Protein AF-A0A4Q1CM26-F1 (afdb_monomer_lite)

pLDDT: mean 75.21, std 18.18, range [41.06, 96.38]

Secondary structure (DSSP, 8-state):
-HHHHHHHHHHHHHHTHHHHTT----------------------THHHHHHHHHHH-S---HHHHHHHHHHHHHSPPP---HHHHHHHHHHHHHHHHHHHHT-GGGHHHHHHHHHHHHHHHHHSTTSS-HHHHHHHHHHHHHHHHHHHHHHHHHHHHHHHHHHHHTT-

Organism: NCBI:txid2508719

Foldseek 3Di:
DVVVVVVVVVVVVVVVVVVPVVPDPPDPDPPPPDDPPVPPPPPDPVVVVVVVCVVVVDDDDPVVVVVVVVVCVPDPDPPLQLVQLLVLLVQLLVLLVCCVPPNLVSLVSSQVSLVVSQVSCVVPPPSYDPVSNVSSVNSNVSSVVSVVVVVVVVVVVVVVCVVVVVPD

Structure (mmCIF, N/CA/C/O backbone):
data_AF-A0A4Q1CM26-F1
#
_entry.id   AF-A0A4Q1CM26-F1
#
loop_
_atom_site.group_PDB
_atom_site.id
_atom_site.type_symbol
_atom_site.label_atom_id
_atom_site.label_alt_id
_atom_site.label_comp_id
_atom_site.label_asym_id
_atom_site.label_entity_id
_atom_site.label_seq_id
_atom_site.pdbx_PDB_ins_code
_atom_site.Cartn_x
_atom_site.Cartn_y
_atom_site.Cartn_z
_atom_site.occupancy
_atom_site.B_iso_or_equiv
_atom_site.auth_seq_id
_atom_site.auth_comp_id
_atom_site.auth_asym_id
_atom_site.auth_atom_id
_atom_site.pdbx_PDB_model_num
ATOM 1 N N . MET A 1 1 ? 15.906 -11.664 -24.243 1.00 52.72 1 MET A N 1
ATOM 2 C CA . MET A 1 1 ? 14.531 -11.188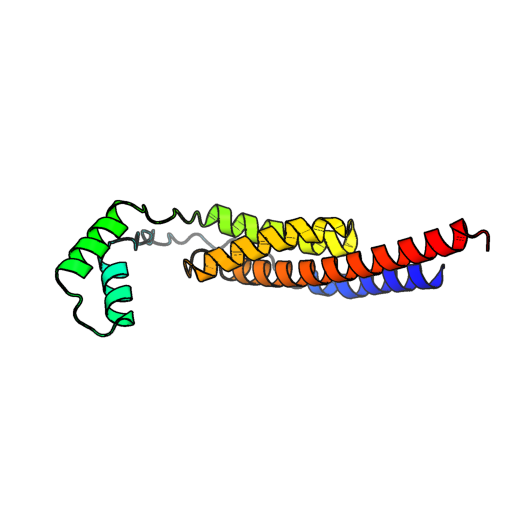 -23.943 1.00 52.72 1 MET A CA 1
ATOM 3 C C . MET A 1 1 ? 13.527 -12.314 -23.666 1.00 52.72 1 MET A C 1
ATOM 5 O O . MET A 1 1 ? 12.844 -12.221 -22.657 1.00 52.72 1 MET A O 1
ATOM 9 N N . LYS A 1 2 ? 13.457 -13.400 -24.460 1.00 57.78 2 LYS A N 1
ATOM 10 C CA . LYS A 1 2 ? 12.506 -14.518 -24.228 1.00 57.78 2 LYS A CA 1
ATOM 11 C C . LYS A 1 2 ? 12.586 -15.162 -22.827 1.00 57.78 2 LYS A C 1
ATOM 13 O O . LYS A 1 2 ? 11.553 -15.442 -22.233 1.00 57.78 2 LYS A O 1
ATOM 18 N N . ASN A 1 3 ? 13.787 -15.309 -22.264 1.00 62.16 3 ASN A N 1
ATOM 19 C CA . ASN A 1 3 ? 13.969 -15.980 -20.967 1.00 62.16 3 ASN A CA 1
ATOM 20 C C . ASN A 1 3 ? 13.485 -15.143 -19.769 1.00 62.16 3 ASN A C 1
ATOM 22 O O . ASN A 1 3 ? 13.090 -15.705 -18.754 1.00 62.16 3 ASN A O 1
ATOM 26 N N . VAL A 1 4 ? 13.467 -13.810 -19.894 1.00 68.31 4 VAL A N 1
ATOM 27 C CA . VAL A 1 4 ? 13.010 -12.911 -18.819 1.00 68.31 4 VAL A CA 1
ATOM 28 C C . VAL A 1 4 ? 11.488 -12.948 -18.707 1.00 68.31 4 VAL A C 1
ATOM 30 O O . VAL A 1 4 ? 10.970 -13.044 -17.600 1.00 68.31 4 VAL A O 1
ATOM 33 N N . ILE A 1 5 ? 10.789 -12.962 -19.849 1.00 72.19 5 ILE A N 1
ATOM 34 C CA . ILE A 1 5 ? 9.323 -13.073 -19.928 1.00 72.19 5 ILE A CA 1
ATOM 35 C C . ILE A 1 5 ? 8.859 -14.439 -19.406 1.00 72.19 5 ILE A C 1
ATOM 37 O O . ILE A 1 5 ? 7.890 -14.524 -18.656 1.00 72.19 5 ILE A O 1
ATOM 41 N N . LEU A 1 6 ? 9.588 -15.509 -19.743 1.00 69.44 6 LEU A N 1
ATOM 42 C CA . LEU A 1 6 ? 9.283 -16.850 -19.250 1.00 69.44 6 LEU A CA 1
ATOM 43 C C . LEU A 1 6 ? 9.469 -16.950 -17.729 1.00 69.44 6 LEU A C 1
ATOM 45 O O . LEU A 1 6 ? 8.612 -17.509 -17.056 1.00 69.44 6 LEU A O 1
ATOM 49 N N . ALA A 1 7 ? 10.532 -16.355 -17.176 1.00 72.50 7 ALA A N 1
ATOM 50 C CA . ALA A 1 7 ? 10.767 -16.323 -15.732 1.00 72.50 7 ALA A CA 1
ATOM 51 C C . ALA A 1 7 ? 9.711 -15.497 -14.974 1.00 72.50 7 ALA A C 1
ATOM 53 O O . ALA A 1 7 ? 9.299 -15.887 -13.883 1.00 72.50 7 ALA A O 1
ATOM 54 N N . THR A 1 8 ? 9.226 -14.393 -15.556 1.00 70.00 8 THR A N 1
ATOM 55 C CA . THR A 1 8 ? 8.145 -13.592 -14.951 1.00 70.00 8 THR A CA 1
ATOM 56 C C . THR A 1 8 ? 6.802 -14.317 -14.998 1.00 70.00 8 THR A C 1
ATOM 58 O O . THR A 1 8 ? 6.082 -14.315 -14.002 1.00 70.00 8 THR A O 1
ATOM 61 N N . LEU A 1 9 ? 6.487 -15.004 -16.100 1.00 69.38 9 LEU A N 1
ATOM 62 C CA . LEU A 1 9 ? 5.288 -15.844 -16.200 1.00 69.38 9 LEU A CA 1
ATOM 63 C C . LEU A 1 9 ? 5.328 -17.028 -15.226 1.00 69.38 9 LEU A C 1
ATOM 65 O O . LEU A 1 9 ? 4.319 -17.325 -14.587 1.00 69.38 9 LEU A O 1
ATOM 69 N N . LEU A 1 10 ? 6.492 -17.664 -15.057 1.00 73.56 10 LEU A N 1
ATOM 70 C CA . LEU A 1 10 ? 6.667 -18.752 -14.091 1.00 73.56 10 LEU A CA 1
ATOM 71 C C . LEU A 1 10 ? 6.485 -18.248 -12.653 1.00 73.56 10 LEU A C 1
ATOM 73 O O . LEU A 1 10 ? 5.779 -18.876 -11.868 1.00 73.56 10 LEU A O 1
ATOM 77 N N . ALA A 1 11 ? 7.047 -17.081 -12.322 1.00 70.56 11 ALA A N 1
ATOM 78 C CA . ALA A 1 11 ? 6.878 -16.465 -11.008 1.00 70.56 11 ALA A CA 1
ATOM 79 C C . ALA A 1 11 ? 5.407 -16.120 -10.707 1.00 70.56 11 ALA A C 1
ATOM 81 O O . ALA A 1 11 ? 4.952 -16.335 -9.586 1.00 70.56 11 ALA A O 1
ATOM 82 N N . MET A 1 12 ? 4.634 -15.659 -11.698 1.00 65.06 12 MET A N 1
ATOM 83 C CA . MET A 1 12 ? 3.192 -15.422 -11.528 1.00 65.06 12 MET A CA 1
ATOM 84 C C . MET A 1 12 ? 2.405 -16.720 -11.290 1.00 65.06 12 MET A C 1
ATOM 86 O O . MET A 1 12 ? 1.480 -16.733 -10.477 1.00 65.06 12 MET A O 1
ATOM 90 N N . PHE A 1 13 ? 2.797 -17.824 -11.933 1.00 68.88 13 PHE A N 1
ATOM 91 C CA . PHE A 1 13 ? 2.141 -19.125 -11.763 1.00 68.88 13 PHE A CA 1
ATOM 92 C C . PHE A 1 13 ? 2.355 -19.730 -10.367 1.00 68.88 13 PHE A C 1
ATOM 94 O O . PHE A 1 13 ? 1.436 -20.328 -9.812 1.00 68.88 13 PHE A O 1
ATOM 101 N N . PHE A 1 14 ? 3.533 -19.534 -9.762 1.00 61.62 14 PHE A N 1
ATOM 102 C CA . PHE A 1 14 ? 3.826 -20.030 -8.410 1.00 61.62 14 PHE A CA 1
ATOM 103 C C . PHE A 1 14 ? 3.207 -19.184 -7.283 1.00 61.62 14 PHE A C 1
ATOM 105 O O . PHE A 1 14 ? 3.056 -19.680 -6.168 1.00 61.62 14 PHE A O 1
ATOM 112 N N . VAL A 1 15 ? 2.802 -17.938 -7.555 1.00 55.72 15 VAL A N 1
ATOM 113 C CA . VAL A 1 15 ? 2.148 -17.057 -6.563 1.00 55.72 15 VAL A CA 1
ATOM 114 C C . VAL A 1 15 ? 0.619 -17.227 -6.548 1.00 55.72 15 VAL A C 1
ATOM 116 O O . VAL A 1 15 ? -0.014 -17.008 -5.516 1.00 55.72 15 VAL A O 1
ATOM 119 N N . ALA A 1 16 ? 0.017 -17.688 -7.649 1.00 49.72 16 ALA A N 1
ATOM 120 C CA . ALA A 1 16 ? -1.424 -17.922 -7.763 1.00 49.72 16 ALA A CA 1
ATOM 121 C C . ALA A 1 16 ? -2.033 -18.899 -6.719 1.00 49.72 16 ALA A C 1
ATOM 123 O O . ALA A 1 16 ? -3.090 -18.570 -6.174 1.00 49.72 16 ALA A O 1
ATOM 124 N N . PRO A 1 17 ? -1.412 -20.046 -6.359 1.00 51.66 17 PRO A N 1
ATOM 125 C CA . PRO A 1 17 ? -2.035 -21.000 -5.433 1.00 51.66 17 PRO A CA 1
ATOM 126 C C . PRO A 1 17 ? -2.032 -20.552 -3.962 1.00 51.66 17 PRO A C 1
ATOM 128 O O . PRO A 1 17 ? -2.733 -21.142 -3.141 1.00 51.66 17 PRO A O 1
ATOM 131 N N . VAL A 1 18 ? -1.294 -19.495 -3.601 1.00 52.25 18 VAL A N 1
ATOM 132 C CA . VAL A 1 18 ? -1.289 -18.966 -2.223 1.00 52.25 18 VAL A CA 1
ATOM 133 C C . VAL A 1 18 ? -2.571 -18.172 -1.922 1.00 52.25 18 VAL A C 1
ATOM 135 O O . VAL A 1 18 ? -2.974 -18.070 -0.766 1.00 52.25 18 VAL A O 1
ATOM 138 N N . PHE A 1 19 ? -3.271 -17.671 -2.948 1.00 48.41 19 PHE A N 1
ATOM 139 C CA . PHE A 1 19 ? -4.508 -16.895 -2.783 1.00 48.41 19 PHE A CA 1
ATOM 140 C C . PHE A 1 19 ? -5.794 -17.730 -2.854 1.00 48.41 19 PHE A C 1
ATOM 142 O O . PHE A 1 19 ? -6.850 -17.246 -2.454 1.00 48.41 19 PHE A O 1
ATOM 149 N N . THR A 1 20 ? -5.732 -18.982 -3.315 1.00 46.62 20 THR A N 1
ATOM 150 C CA . THR A 1 20 ? -6.920 -19.841 -3.464 1.00 46.62 20 THR A CA 1
ATOM 151 C C . THR A 1 20 ? -7.275 -20.639 -2.208 1.00 46.62 20 THR A C 1
ATOM 153 O O . THR A 1 20 ? -8.424 -21.038 -2.063 1.00 46.62 20 THR A O 1
ATOM 156 N N . ASN A 1 21 ? -6.354 -20.800 -1.251 1.00 45.66 21 ASN A N 1
ATOM 157 C CA . ASN A 1 21 ? -6.624 -21.511 0.013 1.00 45.66 21 ASN A CA 1
ATOM 158 C C . ASN A 1 21 ? -7.265 -20.639 1.114 1.00 45.66 21 ASN A C 1
ATOM 160 O O . ASN A 1 21 ? -7.391 -21.087 2.247 1.00 45.66 21 ASN A O 1
ATOM 164 N N . ALA A 1 22 ? -7.678 -19.403 0.808 1.00 45.72 22 ALA A N 1
ATOM 165 C CA . ALA A 1 22 ? -8.387 -18.524 1.750 1.00 45.72 22 ALA A CA 1
ATOM 166 C C . ALA A 1 22 ? -9.876 -18.322 1.404 1.00 45.72 22 ALA A C 1
ATOM 168 O O . ALA A 1 22 ? -10.557 -17.532 2.056 1.00 45.72 22 ALA A O 1
ATOM 169 N N . ALA A 1 23 ? -10.384 -19.020 0.385 1.00 43.53 23 ALA A N 1
ATOM 170 C CA . ALA A 1 23 ? -11.782 -18.976 -0.028 1.00 43.53 23 ALA A CA 1
ATOM 171 C C . ALA A 1 23 ? -1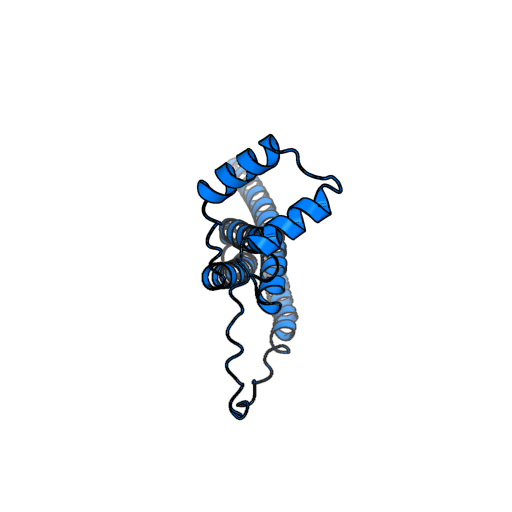2.511 -20.259 0.401 1.00 43.53 23 ALA A C 1
ATOM 173 O O . ALA A 1 23 ? -13.044 -20.990 -0.431 1.00 43.53 23 ALA A O 1
ATOM 174 N N . GLU A 1 24 ? -12.530 -20.556 1.702 1.00 45.88 24 GLU A N 1
ATOM 175 C CA . GLU A 1 24 ? -13.537 -21.488 2.206 1.00 45.88 24 GLU A CA 1
ATOM 176 C C . GLU A 1 24 ? -14.919 -20.818 2.080 1.00 45.88 24 GLU A C 1
ATOM 178 O O . GLU A 1 24 ? -15.086 -19.664 2.495 1.00 45.88 24 GLU A O 1
ATOM 183 N N . PRO A 1 25 ? -15.918 -21.490 1.480 1.00 45.03 25 PRO A N 1
ATOM 184 C CA . PRO A 1 25 ? -17.268 -20.964 1.400 1.00 45.03 25 PRO A CA 1
ATOM 185 C C . PRO A 1 25 ? -17.839 -20.866 2.814 1.00 45.03 25 PRO A C 1
ATOM 187 O O . PRO A 1 25 ? -18.036 -21.868 3.500 1.00 45.03 25 PRO A O 1
ATOM 190 N N . ILE A 1 26 ? -18.118 -19.637 3.245 1.00 51.38 26 ILE A N 1
ATOM 191 C CA . ILE A 1 26 ? -18.868 -19.359 4.467 1.00 51.38 2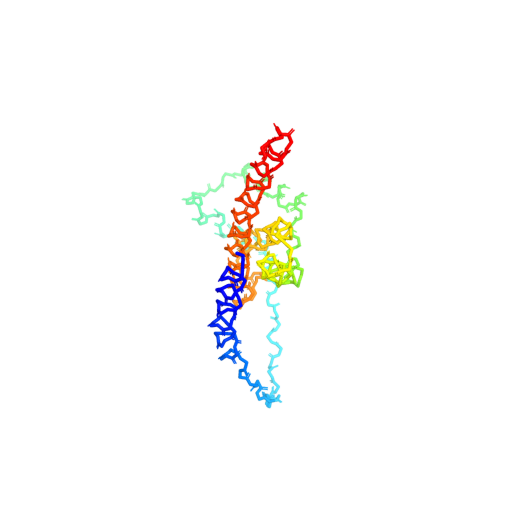6 ILE A CA 1
ATOM 192 C C . ILE A 1 26 ? -20.243 -20.008 4.282 1.00 51.38 26 ILE A C 1
ATOM 194 O O . ILE A 1 26 ? -21.078 -19.516 3.520 1.00 51.38 26 ILE A O 1
ATOM 198 N N . LEU A 1 27 ? -20.448 -21.153 4.935 1.00 46.56 27 LEU A N 1
ATOM 199 C CA . LEU A 1 27 ? -21.747 -21.808 5.043 1.00 46.56 27 LEU A CA 1
ATOM 200 C C . LEU A 1 27 ? -22.796 -20.778 5.497 1.00 46.56 27 LEU A C 1
ATOM 202 O O . LEU A 1 27 ? -22.467 -19.894 6.294 1.00 46.56 27 LEU A O 1
ATOM 206 N N . PRO A 1 28 ? -24.060 -20.882 5.048 1.00 43.78 28 PRO A N 1
ATOM 207 C CA . PRO A 1 28 ? -25.128 -20.048 5.573 1.00 43.78 28 PRO A CA 1
ATOM 208 C C . PRO A 1 28 ? -25.273 -20.332 7.071 1.00 43.78 28 PRO A C 1
ATOM 210 O O . PRO A 1 28 ? -25.817 -21.356 7.487 1.00 43.78 28 PRO A O 1
ATOM 213 N N . VAL A 1 29 ? -24.736 -19.427 7.889 1.00 45.84 29 VAL A N 1
ATOM 214 C CA . VAL A 1 29 ? -24.914 -19.430 9.337 1.00 45.84 29 VAL A CA 1
ATOM 215 C C . VAL A 1 29 ? -26.411 -19.299 9.580 1.00 45.84 29 VAL A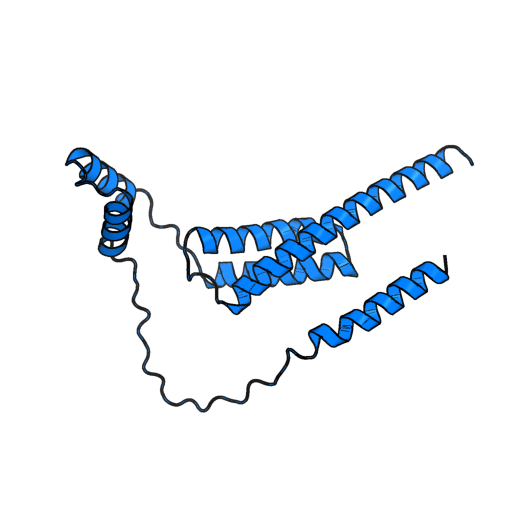 C 1
ATOM 217 O O . VAL A 1 29 ? -27.015 -18.286 9.224 1.00 45.84 29 VAL A O 1
ATOM 220 N N . LYS A 1 30 ? -27.011 -20.352 10.147 1.00 41.06 30 LYS A N 1
ATOM 221 C CA . LYS A 1 30 ? -28.365 -20.313 10.697 1.00 41.06 30 LYS A CA 1
ATOM 222 C C . LYS A 1 30 ? -28.485 -19.053 11.547 1.00 41.06 30 LYS A C 1
ATOM 224 O O . LYS A 1 30 ? -27.770 -18.892 12.533 1.00 41.06 30 LYS A O 1
ATOM 229 N N . THR A 1 31 ? -29.382 -18.170 11.139 1.00 49.44 31 THR A N 1
ATOM 230 C CA . THR A 1 31 ? -29.806 -17.001 11.895 1.00 49.44 31 THR A CA 1
ATOM 231 C C . THR A 1 31 ? -30.597 -17.465 13.111 1.00 49.44 31 THR A C 1
ATOM 233 O O . THR A 1 31 ? -31.824 -17.431 13.139 1.00 49.44 31 THR A O 1
ATOM 236 N N . GLU A 1 32 ? -29.887 -17.912 14.143 1.00 45.94 32 GLU A N 1
ATOM 237 C CA . GLU A 1 32 ? -30.390 -17.725 15.497 1.00 45.94 32 GLU A CA 1
ATOM 238 C C . GLU A 1 32 ? -30.486 -16.212 15.737 1.00 45.94 32 GLU A C 1
ATOM 240 O O . GLU A 1 32 ? -29.625 -15.467 15.255 1.00 45.94 32 GLU A O 1
ATOM 245 N N . PRO A 1 33 ? -31.547 -15.716 16.398 1.00 45.44 33 PRO A N 1
ATOM 246 C CA . PRO A 1 33 ? -31.712 -14.298 16.661 1.00 45.44 33 PRO A CA 1
ATOM 247 C C . PRO A 1 33 ? -30.621 -13.865 17.635 1.00 45.44 33 PRO A C 1
ATOM 249 O O . PRO A 1 33 ? -30.798 -13.890 18.853 1.00 45.44 33 PRO A O 1
ATOM 252 N N . THR A 1 34 ? -29.471 -13.471 17.092 1.00 47.72 34 THR A N 1
ATOM 253 C CA . THR A 1 34 ? -28.441 -12.777 17.840 1.00 47.72 34 THR A CA 1
ATOM 254 C C . THR A 1 34 ? -29.117 -11.539 18.385 1.00 47.72 34 THR A C 1
ATOM 256 O O . THR A 1 34 ? -29.525 -10.643 17.639 1.00 47.72 34 THR A O 1
ATOM 259 N N . THR A 1 35 ? -29.298 -11.540 19.700 1.00 46.38 35 THR A N 1
ATOM 260 C CA . THR A 1 35 ? -29.663 -10.368 20.471 1.00 46.38 35 THR A CA 1
ATOM 261 C C . THR A 1 35 ? -28.875 -9.204 19.902 1.00 46.38 35 THR A C 1
ATOM 263 O O . THR A 1 35 ? -27.653 -9.269 19.757 1.00 46.38 35 THR A O 1
ATOM 266 N N . VAL A 1 36 ? -29.596 -8.170 19.473 1.00 45.19 36 VAL A N 1
ATOM 267 C CA . VAL A 1 36 ? -29.001 -6.918 19.034 1.00 45.19 36 VAL A CA 1
ATOM 268 C C . VAL A 1 36 ? -28.199 -6.426 20.230 1.00 45.19 36 VAL A C 1
ATOM 270 O O . VAL A 1 36 ? -28.742 -5.791 21.134 1.00 45.19 36 VAL A O 1
ATOM 273 N N . VAL A 1 37 ? -26.909 -6.767 20.276 1.00 46.03 37 VAL A N 1
ATOM 274 C CA . VAL A 1 37 ? -25.941 -6.123 21.146 1.00 46.03 37 VAL A CA 1
ATOM 275 C C . VAL A 1 37 ? -25.887 -4.720 20.590 1.00 46.03 37 VAL A C 1
ATOM 277 O O . VAL A 1 37 ? -25.165 -4.417 19.641 1.00 46.03 37 VAL A O 1
ATOM 280 N N . LYS A 1 38 ? -26.798 -3.902 21.119 1.00 44.84 38 LYS A N 1
ATOM 281 C CA . LYS A 1 38 ? -26.835 -2.456 21.046 1.00 44.84 38 LYS A CA 1
ATOM 282 C C . LYS A 1 38 ? -25.383 -2.038 21.147 1.00 44.84 38 LYS A C 1
ATOM 284 O O . LYS A 1 38 ? -24.821 -2.139 22.232 1.00 44.84 38 LYS A O 1
ATOM 289 N N . LYS A 1 39 ? -24.766 -1.698 20.005 1.00 42.50 39 LYS A N 1
ATOM 290 C CA . LYS A 1 39 ? -23.393 -1.199 19.957 1.00 42.50 39 LYS A CA 1
ATOM 291 C C . LYS A 1 39 ? -23.353 -0.113 21.010 1.00 42.50 39 LYS A C 1
ATOM 293 O O . LYS A 1 39 ? -24.001 0.922 20.835 1.00 42.50 39 LYS A O 1
ATOM 298 N N . GLU A 1 40 ? -22.711 -0.403 22.138 1.00 42.78 40 GLU A N 1
ATOM 299 C CA . GLU A 1 40 ? -22.518 0.590 23.169 1.00 42.78 40 GLU A CA 1
ATOM 300 C C . GLU A 1 40 ? -21.769 1.702 22.468 1.00 42.78 40 GLU A C 1
ATOM 302 O O . GLU A 1 40 ? -20.636 1.545 22.009 1.00 42.78 40 GLU A O 1
ATOM 307 N N . LYS A 1 41 ? -22.491 2.805 22.286 1.00 42.06 41 LYS A N 1
ATOM 308 C CA . LYS A 1 41 ? -21.988 4.081 21.824 1.00 42.06 41 LYS A CA 1
ATOM 309 C C . LYS A 1 41 ? -21.029 4.534 22.925 1.00 42.06 41 LYS A C 1
ATOM 311 O O . LYS A 1 41 ? -21.379 5.319 23.801 1.00 42.06 41 LYS A O 1
ATOM 316 N N . HIS A 1 42 ? -19.843 3.936 22.962 1.00 42.91 42 HIS A N 1
ATOM 317 C CA . HIS A 1 42 ? -18.779 4.270 23.889 1.00 42.91 42 HIS A CA 1
ATOM 318 C C . HIS A 1 42 ? -18.121 5.564 23.419 1.00 42.91 42 HIS A C 1
ATOM 320 O O . HIS A 1 42 ? -16.954 5.601 23.068 1.00 42.91 42 HIS A O 1
ATOM 326 N N . THR A 1 43 ? -18.886 6.647 23.450 1.00 49.16 43 THR A N 1
ATOM 327 C CA . THR A 1 43 ? -18.373 8.019 23.423 1.00 49.16 43 THR A CA 1
ATOM 328 C C . THR A 1 43 ? -19.095 8.837 24.493 1.00 49.16 43 THR A C 1
ATOM 330 O O . THR A 1 43 ? -19.445 10.001 24.345 1.00 49.16 43 THR A O 1
ATOM 333 N N . SER A 1 44 ? -19.343 8.209 25.648 1.00 54.84 44 SER A N 1
ATOM 334 C CA . SER A 1 44 ? -19.591 8.959 26.874 1.00 54.84 44 SER A CA 1
ATOM 335 C C . SER A 1 44 ? -18.249 9.552 27.294 1.00 54.84 44 SER A C 1
ATOM 337 O O . SER A 1 44 ? -17.367 8.803 27.708 1.00 54.84 44 SER A O 1
ATOM 339 N N . PHE A 1 45 ? -18.136 10.880 27.264 1.00 54.81 45 PHE A N 1
ATOM 340 C CA . PHE A 1 45 ? -17.106 11.745 27.870 1.00 54.81 45 PHE A CA 1
ATOM 341 C C . PHE A 1 45 ? -16.352 11.164 29.091 1.00 54.81 45 PHE A C 1
ATOM 343 O O . PHE A 1 45 ? -15.178 11.456 29.324 1.00 54.81 45 PHE A O 1
ATOM 350 N N . LYS A 1 46 ? -17.024 10.330 29.899 1.00 56.12 46 LYS A N 1
ATOM 351 C CA . LYS A 1 46 ? -16.442 9.605 31.035 1.00 56.12 46 LYS A CA 1
ATOM 352 C C . LYS A 1 46 ? -15.303 8.641 30.652 1.00 56.12 46 LYS A C 1
ATOM 354 O O . LYS A 1 46 ? -14.392 8.488 31.462 1.00 56.12 46 LYS A O 1
ATOM 359 N N . SER A 1 47 ? -15.323 7.995 29.480 1.00 61.00 47 SER A N 1
ATOM 360 C CA . SER A 1 47 ? -14.262 7.062 29.052 1.00 61.00 47 SER A CA 1
ATOM 361 C C . SER A 1 47 ? -12.993 7.805 28.631 1.00 61.00 47 SER A C 1
ATOM 363 O O . SER A 1 47 ? -11.907 7.425 29.067 1.00 61.00 47 SER A O 1
ATOM 365 N N . PHE A 1 48 ? -13.128 8.917 27.900 1.00 58.38 48 PHE A N 1
ATOM 366 C CA . PHE A 1 48 ? -12.012 9.812 27.577 1.00 58.38 48 PHE A CA 1
ATOM 367 C C . PHE A 1 48 ? -11.403 10.444 28.831 1.00 58.38 48 PHE A C 1
ATOM 369 O O . PHE A 1 48 ? -10.189 10.384 29.000 1.00 58.38 48 PHE A O 1
ATOM 376 N N . ARG A 1 49 ? -12.219 10.948 29.775 1.00 58.28 49 ARG A N 1
ATOM 377 C CA . ARG A 1 49 ? -11.713 11.454 31.069 1.00 58.28 49 ARG A CA 1
ATOM 378 C C . ARG A 1 49 ? -10.878 10.413 31.810 1.00 58.28 49 ARG A C 1
ATOM 380 O O . ARG A 1 49 ? -9.766 10.718 32.224 1.00 58.28 49 ARG A O 1
ATOM 387 N N . LYS A 1 50 ? -11.385 9.180 31.927 1.00 60.50 50 LYS A N 1
ATOM 388 C CA . LYS A 1 50 ? -10.665 8.092 32.604 1.00 60.50 50 LYS A CA 1
ATOM 389 C C . LYS A 1 50 ? -9.372 7.705 31.881 1.00 60.50 50 LYS A C 1
ATOM 391 O O . LYS A 1 50 ? -8.387 7.407 32.548 1.00 60.50 50 LYS A O 1
ATOM 396 N N . ALA A 1 51 ? -9.347 7.717 30.547 1.00 63.59 51 ALA A N 1
ATOM 397 C CA . ALA A 1 51 ? -8.144 7.404 29.775 1.00 63.59 51 ALA A CA 1
ATOM 398 C C . ALA A 1 51 ? -7.057 8.486 29.920 1.00 63.59 51 ALA A C 1
ATOM 400 O O . ALA A 1 51 ? -5.882 8.153 30.085 1.00 63.59 51 ALA A O 1
ATOM 401 N N . THR A 1 52 ? -7.443 9.766 29.920 1.00 60.91 52 THR A N 1
ATOM 402 C CA . THR A 1 52 ? -6.517 10.898 30.087 1.00 60.91 52 THR A CA 1
ATOM 403 C C . THR A 1 52 ? -6.016 11.016 31.530 1.00 60.91 52 THR A C 1
ATOM 405 O O . THR A 1 52 ? -4.818 11.186 31.739 1.00 60.91 52 THR A O 1
ATOM 408 N N . GLU A 1 53 ? -6.884 10.822 32.532 1.00 58.66 53 GLU A N 1
ATOM 409 C CA . GLU A 1 53 ? -6.491 10.780 33.953 1.00 58.66 53 GLU A CA 1
ATOM 410 C C . GLU A 1 53 ? -5.538 9.609 34.244 1.00 58.66 53 GLU A C 1
ATOM 412 O O . GLU A 1 53 ? -4.538 9.783 34.942 1.00 58.66 53 GLU A O 1
ATOM 417 N N . LYS A 1 54 ? -5.785 8.427 33.657 1.00 63.62 54 LYS A N 1
ATOM 418 C CA . LYS A 1 54 ? -4.909 7.256 33.820 1.00 63.62 54 LYS A CA 1
ATOM 419 C C . LYS A 1 54 ? -3.548 7.437 33.136 1.00 63.62 54 LYS A C 1
ATOM 421 O O . LYS A 1 54 ? -2.561 6.908 33.634 1.00 63.62 54 LYS A O 1
ATOM 426 N N . LYS A 1 55 ? -3.480 8.186 32.026 1.00 59.44 55 LYS A N 1
ATOM 427 C CA . LYS A 1 55 ? -2.213 8.526 31.352 1.00 59.44 55 LYS A CA 1
ATOM 428 C C . LYS A 1 55 ? -1.397 9.586 32.094 1.00 59.44 55 LYS A C 1
ATOM 430 O O . LYS A 1 55 ? -0.176 9.505 32.051 1.00 59.44 55 LYS A O 1
ATOM 435 N N . LEU A 1 56 ? -2.037 10.564 32.743 1.00 59.00 56 LEU A N 1
ATOM 436 C CA . LEU A 1 56 ? -1.323 11.649 33.432 1.00 59.00 56 LEU A CA 1
ATOM 437 C C . LEU A 1 56 ? -0.941 11.332 34.885 1.00 59.00 56 LEU A C 1
ATOM 439 O O . LEU A 1 56 ? -0.091 12.025 35.436 1.00 59.00 56 LEU A O 1
ATOM 443 N N . GLY A 1 57 ? -1.546 10.325 35.525 1.00 56.03 57 GLY A N 1
ATOM 444 C CA . GLY A 1 57 ? -1.157 9.873 36.871 1.00 56.03 57 GLY A CA 1
ATOM 445 C C . GLY A 1 57 ? -1.281 10.932 37.980 1.00 56.03 57 GLY A C 1
ATOM 446 O O . GLY A 1 57 ? -0.779 10.727 39.083 1.00 56.03 57 GLY A O 1
ATOM 447 N N . ARG A 1 58 ? -1.937 12.070 37.714 1.00 63.03 58 ARG A N 1
ATOM 448 C CA . ARG A 1 58 ? -2.003 13.235 38.606 1.00 63.03 58 ARG A CA 1
ATOM 449 C C . ARG A 1 58 ? -3.405 13.850 38.567 1.00 63.03 58 ARG A C 1
ATOM 451 O O . ARG A 1 58 ? -4.055 13.843 37.524 1.00 63.03 58 ARG A O 1
ATOM 458 N N . LYS A 1 59 ? -3.887 14.376 39.701 1.00 64.69 59 LYS A N 1
ATOM 459 C CA . LYS A 1 59 ? -5.149 15.138 39.758 1.00 64.69 59 LYS A CA 1
ATOM 460 C C . LYS A 1 59 ? -4.976 16.417 38.931 1.00 64.69 59 LYS A C 1
ATOM 462 O O . LYS A 1 59 ? -4.208 17.281 39.343 1.00 64.69 59 LYS A O 1
ATOM 467 N N . LEU A 1 60 ? -5.662 16.514 37.788 1.00 67.69 60 LEU A N 1
ATOM 468 C CA . LEU A 1 60 ? -5.646 17.719 36.953 1.00 67.69 60 LEU A CA 1
ATOM 469 C C . LEU A 1 60 ? -6.143 18.929 37.760 1.00 67.69 60 LEU A C 1
ATOM 471 O O . LEU A 1 60 ? -7.154 18.838 38.465 1.00 67.69 60 LEU A O 1
ATOM 475 N N . GLY A 1 61 ? -5.445 20.058 37.641 1.00 82.50 61 GLY A N 1
ATOM 476 C CA . GLY A 1 61 ? -5.836 21.322 38.268 1.00 82.50 61 GLY A CA 1
ATOM 477 C C . GLY A 1 61 ? -7.154 21.866 37.706 1.00 82.50 61 GLY A C 1
ATOM 478 O O . GLY A 1 61 ? -7.588 21.485 36.618 1.00 82.50 61 GLY A O 1
ATOM 479 N N . LEU A 1 62 ? -7.808 22.788 38.426 1.00 80.06 62 LEU A N 1
ATOM 480 C CA . LEU A 1 62 ? -9.097 23.365 38.002 1.00 80.06 62 LEU A CA 1
ATOM 481 C C . LEU A 1 62 ? -9.018 24.010 36.604 1.00 80.06 62 LEU A C 1
ATOM 483 O O . LEU A 1 62 ? -9.914 23.804 35.787 1.00 80.06 62 LEU A O 1
ATOM 487 N N . PHE A 1 63 ? -7.916 24.705 36.302 1.00 80.25 63 PHE A N 1
ATOM 488 C CA . PHE A 1 63 ? -7.672 25.321 34.994 1.00 80.25 63 PHE A CA 1
ATOM 489 C C . PHE A 1 63 ? -7.442 24.300 33.878 1.00 80.25 63 PHE A C 1
ATOM 491 O O . PHE A 1 63 ? -7.977 24.467 32.787 1.00 80.25 63 PHE A O 1
ATOM 498 N N . GLU A 1 64 ? -6.732 23.204 34.146 1.00 77.00 64 GLU A N 1
ATOM 499 C CA . GLU A 1 64 ? -6.574 22.116 33.173 1.00 77.00 64 GLU A CA 1
ATOM 500 C C . GLU A 1 64 ? -7.912 21.416 32.919 1.00 77.00 64 GLU A C 1
ATOM 502 O O . GLU A 1 64 ? -8.199 21.008 31.801 1.00 77.00 64 GLU A O 1
ATOM 507 N N . ARG A 1 65 ? -8.775 21.326 33.938 1.00 77.69 65 ARG A N 1
ATOM 508 C CA . ARG A 1 65 ? -10.119 20.750 33.821 1.00 77.69 65 ARG A CA 1
ATOM 509 C C . ARG A 1 65 ? -11.043 21.611 32.959 1.00 77.69 65 ARG A C 1
ATOM 511 O O . ARG A 1 65 ? -11.808 21.055 32.172 1.00 77.69 65 ARG A O 1
ATOM 518 N N . ILE A 1 66 ? -10.960 22.936 33.100 1.00 81.50 66 ILE A N 1
ATOM 519 C CA . ILE A 1 66 ? -11.687 23.909 32.270 1.00 81.50 66 ILE A CA 1
ATOM 520 C C . ILE A 1 66 ? -11.117 23.918 30.849 1.00 81.50 66 ILE A C 1
ATOM 522 O O . ILE A 1 66 ? -11.886 23.856 29.898 1.00 81.50 66 ILE A O 1
ATOM 526 N N . GLY A 1 67 ? -9.791 23.901 30.694 1.00 79.50 67 GLY A N 1
ATOM 527 C CA . GLY A 1 67 ? -9.127 23.816 29.392 1.00 79.50 67 GLY A CA 1
ATOM 528 C C . GLY A 1 67 ? -9.481 22.532 28.644 1.00 79.50 67 GLY A C 1
ATOM 529 O O . GLY A 1 67 ? -9.834 22.589 27.472 1.00 79.50 67 GLY A O 1
ATOM 530 N N . LEU A 1 68 ? -9.489 21.384 29.332 1.00 77.25 68 LEU A N 1
ATOM 531 C CA . LEU A 1 68 ? -9.914 20.103 28.767 1.00 77.25 68 LEU A CA 1
ATOM 532 C C . LEU A 1 68 ? -11.399 20.129 28.382 1.00 77.25 68 LEU A C 1
ATOM 534 O O . LEU A 1 68 ? -11.762 19.616 27.328 1.00 77.25 68 LEU A O 1
ATOM 538 N N . TRP A 1 69 ? -12.262 20.728 29.210 1.00 74.38 69 TRP A N 1
ATOM 539 C CA . TRP A 1 69 ? -13.682 20.900 28.890 1.00 74.38 69 TRP A CA 1
ATOM 540 C C . TRP A 1 69 ? -13.878 21.791 27.657 1.00 74.38 69 TRP A C 1
ATOM 542 O O . TRP A 1 69 ? -14.616 21.423 26.750 1.00 74.38 69 TRP A O 1
ATOM 552 N N . TYR A 1 70 ? -13.150 22.904 27.565 1.00 76.81 70 TYR A N 1
ATOM 553 C CA . TYR A 1 70 ? -13.190 23.809 26.417 1.00 76.81 70 TYR A CA 1
ATOM 554 C C . TYR A 1 70 ? -12.702 23.118 25.135 1.00 76.81 70 TYR A C 1
ATOM 556 O O . TYR A 1 70 ? -13.390 23.150 24.118 1.00 76.81 70 TYR A O 1
ATOM 564 N N . TYR A 1 71 ? -11.580 22.393 25.207 1.00 65.94 71 TYR A N 1
ATOM 565 C CA . TYR A 1 71 ? -11.048 21.613 24.085 1.00 65.94 71 TYR A CA 1
ATOM 566 C C . TYR A 1 71 ? -12.033 20.537 23.622 1.00 65.94 71 TYR A C 1
ATOM 568 O O . TYR A 1 71 ? -12.370 20.465 22.448 1.00 65.94 71 TYR A O 1
ATOM 576 N N . THR A 1 72 ? -12.554 19.732 24.549 1.00 66.56 72 THR A N 1
ATOM 577 C CA . THR A 1 72 ? -13.507 18.655 24.223 1.00 66.56 72 THR A CA 1
ATOM 578 C C . THR A 1 72 ? -14.855 19.166 23.710 1.00 66.56 72 THR A C 1
ATOM 580 O O . THR A 1 72 ? -15.546 18.429 23.016 1.00 66.56 72 THR A O 1
ATOM 583 N N . THR A 1 73 ? -15.227 20.414 24.010 1.00 66.44 73 THR A N 1
ATOM 584 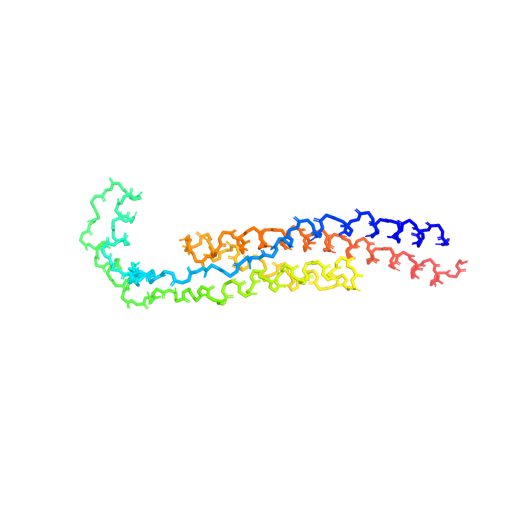C CA . THR A 1 73 ? -16.460 21.035 23.499 1.00 66.44 73 THR A CA 1
ATOM 585 C C . THR A 1 73 ? -16.269 21.647 22.105 1.00 66.44 73 THR A C 1
ATOM 587 O O . THR A 1 73 ? -17.207 21.654 21.313 1.00 66.44 73 THR A O 1
ATOM 590 N N . LEU A 1 74 ? -15.066 22.142 21.781 1.00 58.47 74 LEU A N 1
ATOM 591 C CA . LEU A 1 74 ? -14.777 22.830 20.513 1.00 58.47 74 LEU A CA 1
ATOM 592 C C . LEU A 1 74 ? -14.251 21.925 19.402 1.00 58.47 74 LEU A C 1
ATOM 594 O O . LEU A 1 74 ? -14.523 22.191 18.234 1.00 58.47 74 LEU A O 1
ATOM 598 N N . THR A 1 75 ? -13.504 20.871 19.730 1.00 53.12 75 THR A N 1
ATOM 599 C CA . THR A 1 75 ? -13.146 19.840 18.752 1.00 53.12 75 THR A CA 1
ATOM 600 C C . THR A 1 75 ? -14.140 18.692 18.881 1.00 53.12 75 THR A C 1
ATOM 602 O O . THR A 1 75 ? -13.944 17.857 19.770 1.00 53.12 75 THR A O 1
ATOM 605 N N . PRO A 1 76 ? -15.203 18.626 18.050 1.00 57.03 76 PRO A N 1
ATOM 606 C CA . PRO A 1 76 ? -16.011 17.417 17.971 1.00 57.03 76 PRO A CA 1
ATOM 607 C C . PRO A 1 76 ? -15.076 16.237 17.710 1.00 57.03 76 PRO A C 1
ATOM 609 O O . PRO A 1 76 ? -14.131 16.354 16.920 1.00 57.03 76 PRO A O 1
ATOM 612 N N . GLU A 1 77 ? -15.297 15.125 18.419 1.00 58.66 77 GLU A N 1
ATOM 613 C CA . GLU A 1 77 ? -14.550 13.894 18.170 1.00 58.66 77 GLU A CA 1
ATOM 614 C C . GLU A 1 77 ? -14.571 13.629 16.661 1.00 58.66 77 GLU A C 1
ATOM 616 O O . GLU A 1 77 ? -15.650 13.670 16.063 1.00 58.66 77 GLU A O 1
ATOM 621 N N . PRO A 1 78 ? -13.410 13.416 16.019 1.00 59.97 78 PRO A N 1
ATOM 622 C CA . PRO A 1 78 ? -13.394 13.093 14.605 1.00 59.97 78 PRO A CA 1
ATOM 623 C C . PRO A 1 78 ? -14.290 11.873 14.401 1.00 59.97 78 PRO A C 1
ATOM 625 O O . PRO A 1 78 ? -14.019 10.806 14.955 1.00 59.97 78 PRO A O 1
ATOM 628 N N . GLU A 1 79 ? -15.375 12.040 13.642 1.00 63.53 79 GLU A N 1
ATOM 629 C CA . GLU A 1 79 ? -16.265 10.941 13.291 1.00 63.53 79 GLU A CA 1
ATOM 630 C C . GLU A 1 79 ? -15.465 9.941 12.450 1.00 63.53 79 GLU A C 1
ATOM 632 O O . GLU A 1 79 ? -15.287 10.077 11.235 1.00 63.53 79 GLU A O 1
ATOM 637 N N . PHE A 1 80 ? -14.904 8.938 13.121 1.00 70.44 80 PHE A N 1
ATOM 638 C CA . PHE A 1 80 ? -14.228 7.835 12.469 1.00 70.44 80 PHE A CA 1
ATOM 639 C C . PHE A 1 80 ? -15.291 6.912 11.885 1.00 70.44 80 PHE A C 1
ATOM 641 O O . PHE A 1 80 ? -15.765 5.976 12.526 1.00 70.44 80 PHE A O 1
ATOM 648 N N . ASP A 1 81 ? -15.669 7.186 10.639 1.00 81.56 81 ASP A N 1
ATOM 649 C CA . ASP A 1 81 ? -16.512 6.279 9.873 1.00 81.56 81 ASP A CA 1
ATOM 650 C C . ASP A 1 81 ? -15.747 4.968 9.607 1.00 81.56 81 ASP A C 1
ATOM 652 O O . ASP A 1 81 ? -14.874 4.880 8.730 1.00 81.56 81 ASP A O 1
ATOM 656 N N . ALA A 1 82 ? -16.082 3.944 10.396 1.00 82.69 82 ALA A N 1
ATOM 657 C CA . ALA A 1 82 ? -15.525 2.600 10.302 1.00 82.69 82 ALA A CA 1
ATOM 658 C C . ALA A 1 82 ? -15.714 1.991 8.905 1.00 82.69 82 ALA A C 1
ATOM 660 O O . ALA A 1 82 ? -14.811 1.329 8.390 1.00 82.69 82 ALA A O 1
ATOM 661 N N . LYS A 1 83 ? -16.840 2.275 8.233 1.00 87.44 83 LYS A N 1
ATOM 662 C CA . LYS A 1 83 ? -17.108 1.777 6.878 1.00 87.44 83 LYS A CA 1
ATOM 663 C C . LYS A 1 83 ? -16.138 2.397 5.880 1.00 87.44 83 LYS A C 1
ATOM 665 O O . LYS A 1 83 ? -15.553 1.694 5.058 1.00 87.44 83 LYS A O 1
ATOM 670 N N . LYS A 1 84 ? -15.897 3.706 5.990 1.00 86.25 84 LYS A N 1
ATOM 671 C CA . LYS A 1 84 ? -14.912 4.406 5.156 1.00 86.25 84 LYS A CA 1
ATOM 672 C C . LYS A 1 84 ? -13.493 3.895 5.409 1.00 86.25 84 LYS A C 1
ATOM 674 O O . LYS A 1 84 ? -12.745 3.715 4.453 1.00 86.25 84 LYS A O 1
ATOM 679 N N . ALA A 1 85 ? -13.118 3.645 6.664 1.00 87.06 85 ALA A N 1
ATOM 680 C CA . ALA A 1 85 ? -11.804 3.095 7.005 1.00 87.06 85 ALA A CA 1
ATOM 681 C C . ALA A 1 85 ? -11.601 1.674 6.443 1.00 87.06 85 ALA A C 1
ATOM 683 O O . ALA A 1 85 ? -10.562 1.403 5.841 1.00 87.06 85 ALA A O 1
ATOM 684 N N . ASN A 1 86 ? -12.609 0.804 6.561 1.00 90.31 86 ASN A N 1
ATOM 685 C CA . ASN A 1 86 ? -12.590 -0.546 5.994 1.00 90.31 86 ASN A CA 1
ATOM 686 C C . ASN A 1 86 ? -12.493 -0.522 4.459 1.00 90.31 86 ASN A C 1
ATOM 688 O O . ASN A 1 86 ? -11.643 -1.201 3.886 1.00 90.31 86 ASN A O 1
ATOM 692 N N . ASN A 1 87 ? -13.275 0.330 3.788 1.00 92.38 87 ASN A N 1
ATOM 693 C CA . ASN A 1 87 ? -13.200 0.479 2.331 1.00 92.38 87 ASN A CA 1
ATOM 694 C C . ASN A 1 87 ? -11.828 0.990 1.871 1.00 92.38 87 ASN A C 1
ATOM 696 O O . ASN A 1 87 ? -11.317 0.545 0.848 1.00 92.38 87 ASN A O 1
ATOM 700 N N . GLN A 1 88 ? -11.208 1.899 2.628 1.00 91.00 88 GLN A N 1
ATOM 701 C CA . GLN A 1 88 ? -9.855 2.381 2.338 1.00 91.00 88 GLN A CA 1
ATOM 702 C C . GLN A 1 88 ? -8.798 1.288 2.514 1.00 91.00 88 GLN A C 1
ATOM 704 O O . GLN A 1 88 ? -7.876 1.212 1.706 1.00 91.00 88 GLN A O 1
ATOM 709 N N . ALA A 1 89 ? -8.932 0.434 3.533 1.00 91.12 89 ALA A N 1
ATOM 710 C CA . ALA A 1 89 ? -8.053 -0.717 3.721 1.00 91.12 89 ALA A CA 1
ATOM 711 C C . ALA A 1 89 ? -8.147 -1.700 2.546 1.00 91.12 89 ALA A C 1
ATOM 713 O O . ALA A 1 89 ? -7.118 -2.103 2.004 1.00 91.12 89 ALA A O 1
ATOM 714 N N . LEU A 1 90 ? -9.372 -2.030 2.123 1.00 94.56 90 LEU A N 1
ATOM 715 C CA . LEU A 1 90 ? -9.624 -2.918 0.989 1.00 94.56 90 LEU A CA 1
ATOM 716 C C . LEU A 1 90 ? -9.100 -2.318 -0.324 1.00 94.56 90 LEU A C 1
ATOM 718 O O . LEU A 1 90 ? -8.361 -2.974 -1.053 1.00 94.56 90 LEU A O 1
ATOM 722 N N . ALA A 1 91 ? -9.432 -1.057 -0.609 1.00 93.19 91 ALA A N 1
ATOM 723 C CA . ALA A 1 91 ? -8.978 -0.370 -1.814 1.00 93.19 91 ALA A CA 1
ATOM 724 C C . ALA A 1 91 ? -7.448 -0.238 -1.854 1.00 93.19 91 ALA A C 1
ATOM 726 O O . ALA A 1 91 ? -6.840 -0.478 -2.893 1.00 93.19 91 ALA A O 1
ATOM 727 N N . GLY A 1 92 ? -6.816 0.088 -0.721 1.00 92.62 92 GLY A N 1
ATOM 728 C CA . GLY A 1 92 ? -5.359 0.146 -0.610 1.00 92.62 92 GLY A CA 1
ATOM 729 C C . GLY A 1 92 ? -4.698 -1.205 -0.890 1.00 92.62 92 GLY A C 1
ATOM 730 O O . GLY A 1 92 ? -3.698 -1.265 -1.601 1.00 92.62 92 GLY A O 1
ATOM 731 N N . PHE A 1 93 ? -5.298 -2.302 -0.417 1.00 94.81 93 PHE A N 1
ATOM 732 C CA . PHE A 1 93 ? -4.845 -3.654 -0.741 1.00 94.81 93 PHE A CA 1
ATOM 733 C C . PHE A 1 93 ? -4.976 -3.975 -2.236 1.00 94.81 93 PHE A C 1
ATOM 735 O O . PHE A 1 93 ? -3.989 -4.376 -2.850 1.00 94.81 93 PHE A O 1
ATOM 742 N N . ILE A 1 94 ? -6.151 -3.747 -2.835 1.00 95.81 94 ILE A N 1
ATOM 743 C CA . ILE A 1 94 ? -6.398 -4.016 -4.262 1.00 95.81 94 ILE A CA 1
ATOM 744 C C . ILE A 1 94 ? -5.425 -3.216 -5.134 1.00 95.81 94 ILE A C 1
ATOM 746 O O . ILE A 1 94 ? -4.802 -3.776 -6.031 1.00 95.81 94 ILE A O 1
ATOM 750 N N . LEU A 1 95 ? -5.236 -1.924 -4.847 1.00 94.31 95 LEU A N 1
ATOM 751 C CA . LEU A 1 95 ? -4.287 -1.087 -5.583 1.00 94.31 95 LEU A CA 1
ATOM 752 C C . LEU A 1 95 ? -2.840 -1.544 -5.385 1.00 94.31 95 LEU A C 1
ATOM 754 O O . LEU A 1 95 ? -2.077 -1.541 -6.347 1.00 94.31 95 LEU A O 1
ATOM 758 N N . GLY A 1 96 ? -2.474 -1.984 -4.179 1.00 92.44 96 GLY A N 1
ATOM 759 C CA . GLY A 1 96 ? -1.166 -2.576 -3.905 1.00 92.44 96 GLY A CA 1
ATOM 760 C C . GLY A 1 96 ? -0.899 -3.812 -4.770 1.00 92.44 96 GLY A C 1
ATOM 761 O O . GLY A 1 96 ? 0.144 -3.884 -5.418 1.00 92.44 96 GLY A O 1
ATOM 762 N N . VAL A 1 97 ? -1.855 -4.743 -4.859 1.00 94.06 97 VAL A N 1
ATOM 763 C CA . VAL A 1 97 ? -1.754 -5.934 -5.727 1.00 94.06 97 VAL A CA 1
ATOM 764 C C . VAL A 1 97 ? -1.702 -5.538 -7.207 1.00 94.06 97 VAL A C 1
ATOM 766 O O . VAL A 1 97 ? -0.802 -5.970 -7.928 1.00 94.06 97 VAL A O 1
ATOM 769 N N . CYS A 1 98 ? -2.604 -4.662 -7.661 1.00 93.06 98 CYS A N 1
ATOM 770 C CA . CYS A 1 98 ? -2.621 -4.174 -9.043 1.00 93.06 98 CYS A CA 1
ATOM 771 C C . CYS A 1 98 ? -1.326 -3.447 -9.428 1.00 93.06 98 CYS A C 1
ATOM 773 O O . CYS A 1 98 ? -0.926 -3.497 -10.592 1.00 93.06 98 CYS A O 1
ATOM 775 N N . SER A 1 99 ? -0.652 -2.801 -8.472 1.00 92.94 99 SER A N 1
ATOM 776 C CA . SER A 1 99 ? 0.615 -2.119 -8.733 1.00 92.94 99 SER A CA 1
ATOM 777 C C . SER A 1 99 ? 1.747 -3.068 -9.118 1.00 92.94 99 SER A C 1
ATOM 779 O O . SER A 1 99 ? 2.601 -2.705 -9.920 1.00 92.94 99 SER A O 1
ATOM 781 N N . LEU A 1 100 ? 1.731 -4.302 -8.609 1.00 89.75 100 LEU A N 1
ATOM 782 C CA . LEU A 1 100 ? 2.761 -5.292 -8.920 1.00 89.75 100 LEU A CA 1
ATOM 783 C C . LEU A 1 100 ? 2.533 -5.972 -10.271 1.00 89.75 100 LEU A C 1
ATOM 785 O O . LEU A 1 100 ? 3.493 -6.391 -10.909 1.00 89.75 100 LEU A O 1
ATOM 789 N N . VAL A 1 101 ? 1.272 -6.097 -10.694 1.00 89.88 101 VAL A N 1
ATOM 790 C CA . VAL A 1 101 ? 0.897 -6.890 -11.875 1.00 89.88 101 VAL A CA 1
ATOM 791 C C . VAL A 1 101 ? 0.636 -6.022 -13.104 1.00 89.88 101 VAL A C 1
ATOM 793 O O . VAL A 1 101 ? 1.078 -6.364 -14.195 1.00 89.88 101 VAL A O 1
ATOM 796 N N . ILE A 1 102 ? -0.104 -4.922 -12.945 1.00 90.56 102 ILE A N 1
ATOM 797 C CA . ILE A 1 102 ? -0.677 -4.171 -14.070 1.00 90.56 102 ILE A CA 1
ATOM 798 C C . ILE A 1 102 ? 0.072 -2.861 -14.287 1.00 90.56 102 ILE A C 1
ATOM 800 O O . ILE A 1 102 ? 0.554 -2.594 -15.384 1.00 90.56 102 ILE A O 1
ATOM 804 N N . PHE A 1 103 ? 0.138 -2.014 -13.256 1.00 91.44 103 PHE A N 1
ATOM 805 C CA . PHE A 1 103 ? 0.652 -0.657 -13.419 1.00 91.44 103 PHE A CA 1
ATOM 806 C C . PHE A 1 103 ? 1.375 -0.164 -12.160 1.00 91.44 103 PHE A C 1
ATOM 808 O O . PHE A 1 103 ? 0.712 0.249 -11.202 1.00 91.44 103 PHE A O 1
ATOM 815 N N . PRO A 1 104 ? 2.722 -0.135 -12.159 1.00 90.19 104 PRO A N 1
ATOM 816 C CA . PRO A 1 104 ? 3.518 0.232 -10.985 1.00 90.19 104 PRO A CA 1
ATOM 817 C C . PRO A 1 104 ? 3.194 1.604 -10.387 1.00 90.19 104 PRO A C 1
ATOM 819 O O . PRO A 1 104 ? 3.320 1.792 -9.179 1.00 90.19 104 PRO A O 1
ATOM 822 N N . LEU A 1 105 ? 2.690 2.558 -11.181 1.00 90.88 105 LEU A N 1
ATOM 823 C CA . LEU A 1 105 ? 2.290 3.874 -10.666 1.00 90.88 105 LEU A CA 1
ATOM 824 C C . LEU A 1 105 ? 1.119 3.805 -9.668 1.00 90.88 105 LEU A C 1
ATOM 826 O O . LEU A 1 105 ? 0.989 4.696 -8.829 1.00 90.88 105 LEU A O 1
ATOM 830 N N . LEU A 1 106 ? 0.295 2.749 -9.698 1.00 92.69 106 LEU A N 1
ATOM 831 C CA . LEU A 1 106 ? -0.794 2.554 -8.731 1.00 92.69 106 LEU A CA 1
ATOM 832 C C . LEU A 1 106 ? -0.291 2.280 -7.306 1.00 92.69 106 LEU A C 1
ATOM 834 O O . LEU A 1 106 ? -1.067 2.388 -6.353 1.00 92.69 106 LEU A O 1
ATOM 838 N N . ALA A 1 107 ? 1.003 1.995 -7.132 1.00 92.31 107 ALA A N 1
ATOM 839 C CA . ALA A 1 107 ? 1.604 1.812 -5.817 1.00 92.31 107 ALA A CA 1
ATOM 840 C C . ALA A 1 107 ? 1.508 3.088 -4.961 1.00 92.31 107 ALA A C 1
ATOM 842 O O . ALA A 1 107 ? 1.357 3.012 -3.743 1.00 92.31 107 ALA A O 1
ATOM 843 N N . ILE A 1 108 ? 1.528 4.269 -5.591 1.00 92.12 108 ILE A N 1
ATOM 844 C CA . ILE A 1 108 ? 1.441 5.560 -4.898 1.00 92.12 108 ILE A CA 1
ATOM 845 C C . ILE A 1 108 ? 0.075 5.722 -4.205 1.00 92.12 108 ILE A C 1
ATOM 847 O O . ILE A 1 108 ? 0.051 5.831 -2.975 1.00 92.12 108 ILE A O 1
ATOM 851 N N . PRO A 1 109 ? -1.077 5.705 -4.912 1.00 93.56 109 PRO A N 1
ATOM 852 C CA . PRO A 1 109 ? -2.379 5.811 -4.255 1.00 93.56 109 PRO A CA 1
ATOM 853 C C . PRO A 1 109 ? -2.660 4.636 -3.306 1.00 93.56 109 PRO A C 1
ATOM 855 O O . PRO A 1 109 ? -3.249 4.854 -2.245 1.00 93.56 109 PRO A O 1
ATOM 858 N N . GLY A 1 110 ? -2.185 3.423 -3.624 1.00 92.00 110 GLY A N 1
ATOM 859 C CA . GLY A 1 110 ? -2.265 2.265 -2.726 1.00 92.00 110 GLY A CA 1
ATOM 860 C C . GLY A 1 110 ? -1.597 2.527 -1.373 1.00 92.00 110 GLY A C 1
ATOM 861 O O . GLY A 1 110 ? -2.216 2.343 -0.321 1.00 92.00 110 GLY A O 1
ATOM 862 N N . PHE A 1 111 ? -0.382 3.087 -1.388 1.00 93.81 111 PHE A N 1
ATOM 863 C CA . PHE A 1 111 ? 0.358 3.435 -0.178 1.00 93.81 111 PHE A CA 1
ATOM 864 C C . PHE A 1 111 ? -0.395 4.447 0.692 1.00 93.81 111 PHE A C 1
ATOM 866 O O . PHE A 1 111 ? -0.532 4.241 1.900 1.00 93.81 111 PHE A O 1
ATOM 873 N N . PHE A 1 112 ? -0.916 5.527 0.101 1.00 94.50 112 PHE A N 1
ATOM 874 C CA . PHE A 1 112 ? -1.639 6.556 0.854 1.00 94.50 112 PHE A CA 1
ATOM 875 C C . PHE A 1 112 ? -2.933 6.026 1.479 1.00 94.50 112 PHE A C 1
ATOM 877 O O . PHE A 1 112 ? -3.215 6.333 2.641 1.00 94.50 112 PHE A O 1
ATOM 884 N N . LEU A 1 113 ? -3.699 5.200 0.760 1.00 92.38 113 LEU A N 1
ATOM 885 C CA . LEU A 1 113 ? -4.941 4.620 1.277 1.00 92.38 113 LEU A CA 1
ATOM 886 C C . LEU A 1 113 ? -4.677 3.635 2.421 1.00 92.38 113 LEU A C 1
ATOM 888 O O . LEU A 1 113 ? -5.270 3.770 3.495 1.00 92.38 113 LEU A O 1
ATOM 892 N N . SER A 1 114 ? -3.726 2.715 2.248 1.00 90.56 114 SER A N 1
ATOM 893 C CA . SER A 1 114 ? -3.333 1.768 3.296 1.00 90.56 114 SER A CA 1
ATOM 894 C C . SER A 1 114 ? -2.719 2.467 4.516 1.00 90.56 114 SER A C 1
ATOM 896 O O . SER A 1 114 ? -3.016 2.111 5.662 1.00 90.56 114 SER A O 1
ATOM 898 N N . LYS A 1 115 ? -1.909 3.516 4.312 1.00 92.81 115 LYS A N 1
ATOM 899 C CA . LYS A 1 115 ? -1.346 4.335 5.399 1.00 92.81 115 LYS A CA 1
ATOM 900 C C . LYS A 1 115 ? -2.420 5.137 6.134 1.00 92.81 115 LYS A C 1
ATOM 902 O O . LYS A 1 115 ? -2.356 5.260 7.357 1.00 92.81 115 LYS A O 1
ATOM 907 N N . SER A 1 116 ? -3.422 5.654 5.422 1.00 89.25 116 SER A N 1
ATOM 908 C CA . SER A 1 116 ? -4.551 6.361 6.036 1.00 89.25 116 SER A CA 1
ATOM 909 C C . SER A 1 116 ? -5.370 5.414 6.915 1.00 89.25 116 SER A C 1
ATOM 911 O O . SER A 1 116 ? -5.591 5.714 8.086 1.00 89.25 116 SER A O 1
ATOM 913 N N . ALA A 1 117 ? -5.729 4.231 6.404 1.00 88.25 117 ALA A N 1
ATOM 914 C CA . ALA A 1 117 ? -6.476 3.228 7.162 1.00 88.25 117 ALA A CA 1
ATOM 915 C C . ALA A 1 117 ? -5.713 2.762 8.416 1.00 88.25 117 ALA A C 1
ATOM 917 O O . ALA A 1 117 ? -6.254 2.768 9.520 1.00 88.25 117 ALA A O 1
ATOM 918 N N . THR A 1 118 ? -4.423 2.443 8.283 1.00 91.06 118 THR A N 1
ATOM 919 C CA . THR A 1 118 ? -3.596 2.037 9.434 1.00 91.06 118 THR A CA 1
ATOM 920 C C . THR A 1 118 ? -3.386 3.162 10.448 1.00 91.06 118 THR A C 1
ATOM 922 O O . THR A 1 118 ? -3.330 2.894 11.646 1.00 91.06 118 THR A O 1
ATOM 925 N N . THR A 1 119 ? -3.301 4.421 10.011 1.00 88.00 119 THR A N 1
ATOM 926 C CA . THR A 1 119 ? -3.241 5.578 10.920 1.00 88.00 119 THR A CA 1
ATOM 927 C C . THR A 1 119 ? -4.556 5.757 11.680 1.00 88.00 119 THR A C 1
ATOM 929 O O . THR A 1 119 ? -4.523 5.989 12.885 1.00 88.00 119 THR A O 1
ATOM 932 N N . LYS A 1 120 ? -5.709 5.579 11.023 1.00 84.94 120 LYS A N 1
ATOM 933 C CA . LYS A 1 120 ? -7.024 5.635 11.683 1.00 84.94 120 LYS A CA 1
ATOM 934 C C . LYS A 1 120 ? -7.165 4.577 12.776 1.00 84.94 120 LYS A C 1
ATOM 936 O O . LYS A 1 120 ? -7.607 4.905 13.867 1.00 84.94 120 LYS A O 1
ATOM 941 N N . GLU A 1 121 ? -6.685 3.358 12.534 1.00 85.56 121 GLU A N 1
ATOM 942 C CA . GLU A 1 121 ? -6.643 2.304 13.560 1.00 85.56 121 GLU A CA 1
ATOM 943 C C . GLU A 1 121 ? -5.741 2.655 14.751 1.00 85.56 121 GLU A C 1
ATOM 945 O O . GLU A 1 121 ? -6.026 2.272 15.881 1.00 85.56 121 GLU A O 1
ATOM 950 N N . LYS A 1 122 ? -4.631 3.367 14.514 1.00 85.81 122 LYS A N 1
ATOM 951 C CA . LYS A 1 122 ? -3.738 3.817 15.595 1.00 85.81 122 LYS A CA 1
ATOM 952 C C . LYS A 1 122 ? -4.372 4.916 16.448 1.00 85.81 122 LYS A C 1
ATOM 954 O O . LYS A 1 122 ? -4.088 4.979 17.640 1.00 85.81 122 LYS A O 1
ATOM 959 N N . LEU A 1 123 ? -5.183 5.783 15.839 1.00 82.88 123 LEU A N 1
ATOM 960 C CA . LEU A 1 123 ? -5.864 6.885 16.524 1.00 82.88 123 LEU A CA 1
ATOM 961 C C . LEU A 1 123 ? -7.110 6.408 17.282 1.00 82.88 123 LEU A C 1
ATOM 963 O O . LEU A 1 123 ? -7.334 6.838 18.410 1.00 82.88 123 LEU A O 1
ATOM 967 N N . ALA A 1 124 ? -7.884 5.502 16.686 1.00 81.31 124 ALA A N 1
ATOM 968 C CA . ALA A 1 124 ? -9.104 4.941 17.252 1.00 81.31 124 ALA A CA 1
ATOM 969 C C . ALA A 1 124 ? -9.074 3.403 17.133 1.00 81.31 124 ALA A C 1
ATOM 971 O O . ALA A 1 124 ? -9.572 2.847 16.146 1.00 81.31 124 ALA A O 1
ATOM 972 N N . PRO A 1 125 ? -8.465 2.697 18.104 1.00 81.38 125 PRO A N 1
ATOM 973 C CA . PRO A 1 125 ? -8.353 1.242 18.059 1.00 81.38 125 PRO A CA 1
ATOM 974 C C . PRO A 1 125 ? -9.738 0.587 18.100 1.00 81.38 125 PRO A C 1
ATOM 976 O O . PRO A 1 125 ? -10.567 0.937 18.937 1.00 81.38 125 PRO A O 1
ATOM 979 N N . GLY A 1 126 ? -9.977 -0.374 17.202 1.00 82.56 126 GLY A N 1
ATOM 980 C CA . GLY A 1 126 ? -11.281 -1.034 17.047 1.00 82.56 126 GLY A CA 1
ATOM 981 C C . GLY A 1 126 ? -12.173 -0.425 15.960 1.00 82.56 126 GLY A C 1
ATOM 982 O O . GLY A 1 126 ? -13.302 -0.875 15.783 1.00 82.56 126 GLY A O 1
ATOM 983 N N . THR A 1 127 ? -11.674 0.567 15.214 1.00 82.25 127 THR A N 1
ATOM 984 C CA . THR A 1 127 ? -12.380 1.130 14.050 1.00 82.25 127 THR A CA 1
ATOM 985 C C . THR A 1 127 ? -12.326 0.183 12.850 1.00 82.25 127 THR A C 1
ATOM 987 O O . THR A 1 127 ? -13.282 0.123 12.078 1.00 82.25 127 THR A O 1
ATOM 990 N N . LEU A 1 128 ? -11.223 -0.556 12.678 1.00 85.62 128 LEU A N 1
ATOM 991 C CA . LEU A 1 128 ? -11.089 -1.556 11.619 1.00 85.62 128 LEU A CA 1
ATOM 992 C C . LEU A 1 128 ? -11.421 -2.961 12.108 1.00 85.62 128 LEU A C 1
ATOM 994 O O . LEU A 1 128 ? -11.021 -3.387 13.191 1.00 85.62 128 LEU A O 1
ATOM 998 N N . GLU A 1 129 ? -12.082 -3.719 11.236 1.00 90.00 129 GLU A N 1
ATOM 999 C CA . GLU A 1 129 ? -12.223 -5.161 11.424 1.00 90.00 129 GLU A CA 1
ATOM 1000 C C . GLU A 1 129 ? -10.841 -5.837 11.407 1.00 90.00 129 GLU A C 1
ATOM 1002 O O . GLU A 1 129 ? -9.947 -5.404 10.668 1.00 90.00 129 GLU A O 1
ATOM 1007 N N . PRO A 1 130 ? -10.637 -6.919 12.179 1.00 89.06 130 PRO A N 1
ATOM 1008 C CA . PRO A 1 130 ? -9.339 -7.587 12.288 1.00 89.06 130 PRO A CA 1
ATOM 1009 C C . PRO A 1 130 ? -8.797 -8.053 10.928 1.00 89.06 130 PRO A C 1
ATOM 1011 O O . PRO A 1 130 ? -7.605 -7.887 10.651 1.00 89.06 130 PRO A O 1
ATOM 1014 N N . THR A 1 131 ? -9.670 -8.541 10.043 1.00 90.62 131 THR A N 1
ATOM 1015 C CA . THR A 1 131 ? -9.322 -8.923 8.666 1.00 90.62 131 THR A CA 1
ATOM 1016 C C . THR A 1 131 ? -8.841 -7.717 7.857 1.00 90.62 131 THR A C 1
ATOM 1018 O O . THR A 1 131 ? -7.753 -7.745 7.279 1.00 90.62 131 THR A O 1
ATOM 1021 N N . ASN A 1 132 ? -9.585 -6.607 7.893 1.00 91.56 132 ASN A N 1
ATOM 1022 C CA . ASN A 1 132 ? -9.242 -5.380 7.165 1.00 91.56 132 ASN A CA 1
ATOM 1023 C C . ASN A 1 132 ? -7.974 -4.717 7.706 1.00 91.56 132 ASN A C 1
ATOM 1025 O O . ASN A 1 132 ? -7.211 -4.118 6.952 1.00 91.56 132 ASN A O 1
ATOM 1029 N N . LYS A 1 133 ? -7.689 -4.869 9.000 1.00 91.25 133 LYS A N 1
ATOM 1030 C CA . LYS A 1 133 ? -6.432 -4.427 9.608 1.00 91.25 133 LYS A CA 1
ATOM 1031 C C . LYS A 1 133 ? -5.230 -5.182 9.044 1.00 91.25 133 LYS A C 1
ATOM 1033 O O . LYS A 1 133 ? -4.191 -4.564 8.805 1.00 91.25 133 LYS A O 1
ATOM 1038 N N . SER A 1 134 ? -5.361 -6.493 8.825 1.00 93.00 134 SER A N 1
ATOM 1039 C CA . SER A 1 134 ? -4.324 -7.290 8.159 1.00 93.00 134 SER A CA 1
ATOM 1040 C C . SER A 1 134 ? -4.162 -6.857 6.700 1.00 93.00 134 SER A C 1
ATOM 1042 O O . SER A 1 134 ? -3.055 -6.515 6.285 1.00 93.00 134 SER A O 1
ATOM 1044 N N . LEU A 1 135 ? -5.271 -6.729 5.961 1.00 91.88 135 LEU A N 1
ATOM 1045 C CA . LEU A 1 135 ? -5.273 -6.266 4.567 1.00 91.88 135 LEU A CA 1
ATOM 1046 C C . LEU A 1 135 ? -4.628 -4.888 4.405 1.00 91.88 135 LEU A C 1
ATOM 1048 O O . LEU A 1 135 ? -3.820 -4.692 3.503 1.00 91.88 135 LEU A O 1
ATOM 1052 N N . ALA A 1 136 ? -4.910 -3.948 5.309 1.00 92.31 136 ALA A N 1
ATOM 1053 C CA . ALA A 1 136 ? -4.301 -2.624 5.284 1.00 92.31 136 ALA A CA 1
ATOM 1054 C C . ALA A 1 136 ? -2.773 -2.693 5.438 1.00 92.31 136 ALA A C 1
ATOM 1056 O O . ALA A 1 136 ? -2.057 -1.977 4.741 1.00 92.31 136 ALA A O 1
ATOM 1057 N N . LYS A 1 137 ? -2.263 -3.562 6.323 1.00 93.31 137 LYS A N 1
ATOM 1058 C CA . LYS A 1 137 ? -0.817 -3.769 6.506 1.00 93.31 137 LYS A CA 1
ATOM 1059 C C . LYS A 1 137 ? -0.184 -4.426 5.283 1.00 93.31 137 LYS A C 1
ATOM 1061 O O . LYS A 1 137 ? 0.848 -3.950 4.820 1.00 93.31 137 LYS A O 1
ATOM 1066 N N . VAL A 1 138 ? -0.805 -5.480 4.755 1.00 94.19 138 VAL A N 1
ATOM 1067 C CA . VAL A 1 138 ? -0.319 -6.183 3.560 1.00 94.19 138 VAL A CA 1
ATOM 1068 C C . VAL A 1 138 ? -0.317 -5.240 2.359 1.00 94.19 138 VAL A C 1
ATOM 1070 O O . VAL A 1 138 ? 0.700 -5.115 1.691 1.00 94.19 138 VAL A O 1
ATOM 1073 N N . GLY A 1 139 ? -1.403 -4.496 2.138 1.00 91.81 139 GLY A N 1
ATOM 1074 C CA . GLY A 1 139 ? -1.498 -3.489 1.081 1.00 91.81 139 GLY A CA 1
ATOM 1075 C C . GLY A 1 139 ? -0.423 -2.407 1.192 1.00 91.81 139 GLY A C 1
ATOM 1076 O O . GLY A 1 139 ? 0.152 -2.005 0.183 1.00 91.81 139 GLY A O 1
ATOM 1077 N N . LEU A 1 140 ? -0.078 -1.993 2.417 1.00 92.62 140 LEU A N 1
ATOM 1078 C CA . LEU A 1 140 ? 1.010 -1.046 2.658 1.00 92.62 140 LEU A CA 1
ATOM 1079 C C . LEU A 1 140 ? 2.366 -1.637 2.246 1.00 92.62 140 LEU A C 1
ATOM 1081 O O . LEU A 1 140 ? 3.120 -0.976 1.538 1.00 92.62 140 LEU A O 1
ATOM 1085 N N . ILE A 1 141 ? 2.655 -2.881 2.641 1.00 95.12 141 ILE A N 1
ATOM 1086 C CA . ILE A 1 141 ? 3.895 -3.584 2.271 1.00 95.12 141 ILE A CA 1
ATOM 1087 C C . ILE A 1 141 ? 3.983 -3.762 0.751 1.00 95.12 141 ILE A C 1
ATOM 1089 O O . ILE A 1 141 ? 4.998 -3.408 0.157 1.00 95.12 141 ILE A O 1
ATOM 1093 N N . LEU A 1 142 ? 2.912 -4.244 0.114 1.00 93.44 142 LEU A N 1
ATOM 1094 C CA . LEU A 1 142 ? 2.852 -4.426 -1.339 1.00 93.44 142 LEU A CA 1
ATOM 1095 C C . LEU A 1 142 ? 3.076 -3.106 -2.078 1.00 93.44 142 LEU A C 1
ATOM 1097 O O . LEU A 1 142 ? 3.831 -3.067 -3.042 1.00 93.44 142 LEU A O 1
ATOM 1101 N N . SER A 1 143 ? 2.489 -2.014 -1.587 1.00 92.75 143 SER A N 1
ATOM 1102 C CA . SER A 1 143 ? 2.689 -0.687 -2.173 1.00 92.75 143 SER A CA 1
ATOM 1103 C C . SER A 1 143 ? 4.134 -0.199 -2.021 1.00 92.75 143 SER A C 1
ATOM 1105 O O . SER A 1 143 ? 4.670 0.394 -2.949 1.00 92.75 143 SER A O 1
ATOM 1107 N N . ILE A 1 144 ? 4.804 -0.470 -0.892 1.00 93.62 144 ILE A N 1
ATOM 1108 C CA . ILE A 1 144 ? 6.235 -0.154 -0.732 1.00 93.62 144 ILE A CA 1
ATOM 1109 C C . ILE A 1 144 ? 7.068 -0.927 -1.757 1.00 93.62 144 ILE A C 1
ATOM 1111 O O . ILE A 1 144 ? 7.900 -0.330 -2.437 1.00 93.62 144 ILE A O 1
ATOM 1115 N N . ILE A 1 145 ? 6.825 -2.232 -1.899 1.00 93.94 145 ILE A N 1
ATOM 1116 C CA . ILE A 1 145 ? 7.521 -3.068 -2.887 1.00 93.94 145 ILE A CA 1
ATOM 1117 C C . ILE A 1 145 ? 7.270 -2.531 -4.303 1.00 93.94 145 ILE A C 1
ATOM 1119 O O . ILE A 1 145 ? 8.215 -2.378 -5.074 1.00 93.94 145 ILE A O 1
ATOM 1123 N N . GLY A 1 146 ? 6.024 -2.169 -4.622 1.00 92.94 146 GLY A N 1
ATOM 1124 C CA . GLY A 1 146 ? 5.650 -1.564 -5.901 1.00 92.94 146 GLY A CA 1
ATOM 1125 C C . GLY A 1 146 ? 6.366 -0.236 -6.177 1.00 92.94 146 GLY A C 1
ATOM 1126 O O . GLY A 1 146 ? 6.828 -0.018 -7.293 1.00 92.94 146 GLY A O 1
ATOM 1127 N N . ILE A 1 147 ? 6.536 0.626 -5.167 1.00 93.56 147 ILE A N 1
ATOM 1128 C CA . ILE A 1 147 ? 7.294 1.884 -5.295 1.00 93.56 147 ILE A CA 1
ATOM 1129 C C . ILE A 1 147 ? 8.778 1.612 -5.571 1.00 93.56 147 ILE A C 1
ATOM 1131 O O . ILE A 1 147 ? 9.365 2.255 -6.439 1.00 93.56 147 ILE A O 1
ATOM 1135 N N . VAL A 1 148 ? 9.389 0.654 -4.865 1.00 95.12 148 VAL A N 1
ATOM 1136 C CA . VAL A 1 148 ? 10.790 0.269 -5.108 1.00 95.12 148 VAL A CA 1
ATOM 1137 C C . VAL A 1 148 ? 10.951 -0.276 -6.527 1.00 95.12 148 VAL A C 1
ATOM 1139 O O . VAL A 1 148 ? 11.863 0.135 -7.243 1.00 95.12 148 VAL A O 1
ATOM 1142 N N . TYR A 1 149 ? 10.034 -1.143 -6.963 1.00 92.38 149 TYR A N 1
ATOM 1143 C CA . TYR A 1 149 ? 10.014 -1.672 -8.325 1.00 92.38 149 TYR A CA 1
ATOM 1144 C C . TYR A 1 149 ? 9.886 -0.559 -9.375 1.00 92.38 149 TYR A C 1
ATOM 1146 O O . TYR A 1 149 ? 10.650 -0.530 -10.339 1.00 92.38 149 TYR A O 1
ATOM 1154 N N . LEU A 1 150 ? 8.983 0.403 -9.159 1.00 92.69 150 LEU A N 1
ATOM 1155 C CA . LEU A 1 150 ? 8.823 1.575 -10.021 1.00 92.69 150 LEU A CA 1
ATOM 1156 C C . LEU A 1 150 ? 10.119 2.396 -10.117 1.00 92.69 150 LEU A C 1
ATOM 1158 O O . LEU A 1 150 ? 10.497 2.803 -11.211 1.00 92.69 150 LEU A O 1
ATOM 1162 N N . PHE A 1 151 ? 10.829 2.610 -9.008 1.00 94.62 151 PHE A N 1
ATOM 1163 C CA . PHE A 1 151 ? 12.085 3.363 -9.016 1.00 94.62 151 PHE A CA 1
ATOM 1164 C C . PHE A 1 151 ? 13.177 2.667 -9.842 1.00 94.62 151 PHE A C 1
ATOM 1166 O O . PHE A 1 151 ? 13.830 3.301 -10.671 1.00 94.62 151 PHE A O 1
ATOM 1173 N N . VAL A 1 152 ? 13.325 1.348 -9.680 1.00 95.06 152 VAL A N 1
ATOM 1174 C CA . VAL A 1 152 ? 14.255 0.537 -10.484 1.00 95.06 152 VAL A CA 1
ATOM 1175 C C . VAL A 1 152 ? 13.886 0.595 -11.969 1.00 95.06 152 VAL A C 1
ATOM 1177 O O . VAL A 1 152 ? 14.765 0.765 -12.814 1.00 95.06 152 VAL A O 1
ATOM 1180 N N . LEU A 1 153 ? 12.593 0.511 -12.293 1.00 92.12 153 LEU A N 1
ATOM 1181 C CA . LEU A 1 153 ? 12.093 0.598 -13.665 1.00 92.12 153 LEU A CA 1
ATOM 1182 C C . LEU A 1 153 ? 12.394 1.965 -14.303 1.00 92.12 153 LEU A C 1
ATOM 1184 O O . LEU A 1 153 ? 12.823 2.018 -15.453 1.00 92.12 153 LEU A O 1
ATOM 1188 N N . ILE A 1 154 ? 12.236 3.063 -13.558 1.00 93.94 154 ILE A N 1
ATOM 1189 C CA . ILE A 1 154 ? 12.567 4.416 -14.033 1.00 93.94 154 ILE A CA 1
ATOM 1190 C C . ILE A 1 154 ? 14.065 4.546 -14.324 1.00 93.94 154 ILE A C 1
ATOM 1192 O O . ILE A 1 154 ? 14.431 5.041 -15.388 1.00 93.94 154 ILE A O 1
ATOM 1196 N N . ILE A 1 155 ? 14.931 4.074 -13.419 1.00 96.38 155 ILE A N 1
ATOM 1197 C CA . ILE A 1 155 ? 16.388 4.088 -13.634 1.00 96.38 155 ILE A CA 1
ATOM 1198 C C . ILE A 1 155 ? 16.749 3.284 -14.885 1.00 96.38 155 ILE A C 1
ATOM 1200 O O . ILE A 1 155 ? 17.520 3.751 -15.720 1.00 96.38 155 ILE A O 1
ATOM 1204 N N . TYR A 1 156 ? 16.163 2.097 -15.043 1.00 93.81 156 TYR A N 1
ATOM 1205 C CA . TYR A 1 156 ? 16.397 1.247 -16.205 1.00 93.81 156 TYR A CA 1
ATOM 1206 C C . TYR A 1 156 ? 16.004 1.938 -17.520 1.00 93.81 156 TYR A C 1
ATOM 1208 O O . TYR A 1 156 ? 16.784 1.943 -18.472 1.00 93.81 156 TYR A O 1
ATOM 1216 N N . ILE A 1 157 ? 14.832 2.579 -17.560 1.00 93.75 157 ILE A N 1
ATOM 1217 C CA . ILE A 1 157 ? 14.372 3.341 -18.729 1.00 93.75 157 ILE A CA 1
ATOM 1218 C C . ILE A 1 157 ? 15.303 4.528 -19.009 1.00 93.75 157 ILE A C 1
ATOM 1220 O O . ILE A 1 157 ? 15.659 4.755 -20.162 1.00 93.75 157 ILE A O 1
ATOM 1224 N N . ALA A 1 158 ? 15.745 5.254 -17.978 1.00 94.06 158 ALA A N 1
ATOM 1225 C CA . ALA A 1 158 ? 16.668 6.376 -18.138 1.00 94.06 158 ALA A CA 1
ATOM 1226 C C . ALA A 1 158 ? 18.016 5.940 -18.737 1.00 94.06 158 ALA A C 1
ATOM 1228 O O . ALA A 1 158 ? 18.532 6.608 -19.632 1.00 94.06 158 ALA A O 1
ATOM 1229 N N . ILE A 1 159 ? 18.555 4.795 -18.301 1.00 95.00 159 ILE A N 1
ATOM 1230 C CA . ILE A 1 159 ? 19.788 4.217 -18.858 1.00 95.00 159 ILE A CA 1
ATOM 1231 C C . ILE A 1 159 ? 19.589 3.822 -20.324 1.00 95.00 159 ILE A C 1
ATOM 1233 O O . ILE A 1 159 ? 20.448 4.128 -21.147 1.00 95.00 159 ILE A O 1
ATOM 1237 N N . LEU A 1 160 ? 18.463 3.186 -20.674 1.00 93.62 160 LEU A N 1
ATOM 1238 C CA . LEU A 1 160 ? 18.170 2.829 -22.066 1.00 93.62 160 LEU A CA 1
ATOM 1239 C C . LEU A 1 160 ? 18.074 4.068 -22.958 1.00 93.62 160 LEU A C 1
ATOM 1241 O O . LEU A 1 160 ? 18.699 4.101 -24.012 1.00 93.62 160 LEU A O 1
ATOM 1245 N N . ILE A 1 161 ? 17.331 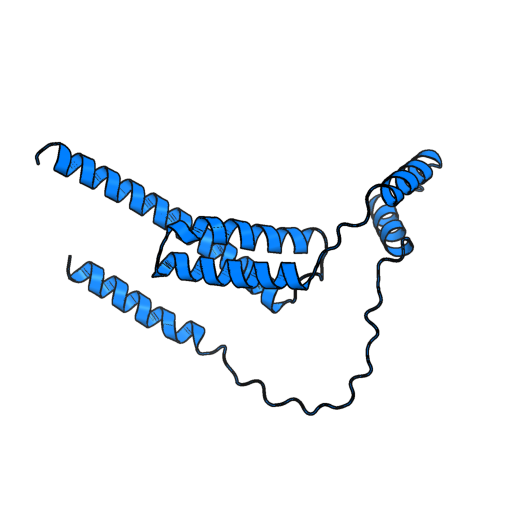5.094 -22.534 1.00 94.19 161 ILE A N 1
ATOM 1246 C CA . ILE A 1 161 ? 17.209 6.347 -23.292 1.00 94.19 161 ILE A CA 1
ATOM 1247 C C . ILE A 1 161 ? 18.583 7.002 -23.460 1.00 94.19 161 ILE A C 1
ATOM 1249 O O . ILE A 1 161 ? 18.900 7.461 -24.552 1.00 94.19 161 ILE A O 1
ATOM 1253 N N . GLY A 1 162 ? 19.410 7.009 -22.412 1.00 93.38 162 GLY A N 1
ATOM 1254 C CA . GLY A 1 162 ? 20.781 7.510 -22.488 1.00 93.38 162 GLY A CA 1
ATOM 1255 C C . GLY A 1 162 ? 21.638 6.732 -23.490 1.00 93.38 162 GLY A C 1
ATOM 1256 O O . GLY A 1 162 ? 22.312 7.345 -24.309 1.00 93.38 162 GLY A O 1
ATOM 1257 N N . ALA A 1 163 ? 21.571 5.399 -23.474 1.00 92.75 163 ALA A N 1
ATOM 1258 C CA . ALA A 1 163 ? 22.339 4.544 -24.377 1.00 92.75 163 ALA A CA 1
ATOM 1259 C C . ALA A 1 163 ? 21.926 4.722 -25.849 1.00 92.75 163 ALA A C 1
ATOM 1261 O O . ALA A 1 163 ? 22.775 5.010 -26.687 1.00 92.75 163 ALA A O 1
ATOM 1262 N N . TYR A 1 164 ? 20.625 4.631 -26.152 1.00 90.88 164 TYR A N 1
ATOM 1263 C CA . TYR A 1 164 ? 20.116 4.775 -27.522 1.00 90.88 164 TYR A CA 1
ATOM 1264 C C . TYR A 1 164 ? 20.163 6.223 -28.028 1.00 90.88 164 TYR A C 1
ATOM 1266 O O . TYR A 1 164 ? 20.360 6.460 -29.217 1.00 90.88 164 TYR A O 1
ATOM 1274 N N . GLY A 1 165 ? 19.997 7.210 -27.143 1.00 83.75 165 GLY A N 1
ATOM 1275 C CA . GLY A 1 165 ? 20.080 8.629 -27.494 1.00 83.75 165 GLY A CA 1
ATOM 1276 C C . GLY A 1 165 ? 21.499 9.089 -27.837 1.00 83.75 165 GLY A C 1
ATOM 1277 O O . GLY A 1 165 ? 21.659 10.049 -28.584 1.00 83.75 165 GLY A O 1
ATOM 1278 N N . MET A 1 166 ? 22.525 8.395 -27.333 1.00 77.19 166 MET A N 1
ATOM 1279 C CA . MET A 1 166 ? 23.932 8.664 -27.654 1.00 77.19 166 MET A CA 1
ATOM 1280 C C . MET A 1 166 ? 24.427 7.942 -28.919 1.00 77.19 166 MET A C 1
ATOM 1282 O O . MET A 1 166 ? 25.596 8.088 -29.269 1.00 77.19 166 MET A O 1
ATOM 1286 N N . GLY A 1 167 ? 23.563 7.214 -29.637 1.00 57.19 167 GLY A N 1
ATOM 1287 C CA . GLY A 1 167 ? 23.915 6.595 -30.919 1.00 57.19 167 GLY A CA 1
ATOM 1288 C C . GLY A 1 167 ? 24.889 5.413 -30.827 1.00 57.19 167 GLY A C 1
ATOM 1289 O O . GLY A 1 167 ? 25.620 5.172 -31.787 1.00 57.19 167 GLY A O 1
ATOM 1290 N N . LEU A 1 168 ? 24.907 4.699 -29.694 1.00 49.69 168 LEU A N 1
ATOM 1291 C CA . LEU A 1 168 ? 25.380 3.306 -29.622 1.00 49.69 168 LEU A CA 1
ATOM 1292 C C . LEU A 1 168 ? 24.294 2.361 -30.153 1.00 49.69 168 LEU A C 1
ATOM 1294 O O . LEU A 1 168 ? 24.671 1.365 -30.807 1.00 49.69 168 LEU A O 1
#

Sequence (168 aa):
MKNVILATLLAMFFVAPVFTNAAEPILPVKTEPTTVVKKEKHTSFKSFRKATEKKLGRKLGLFERIGLWYYTTLTPEPEFDAKKANNQALAGFILGVCSLVIFPLLAIPGFFLSKSATTKEKLAPGTLEPTNKSLAKVGLILSIIGIVYLFVLIIYIAILIGAYGMGL

Radius of gyration: 24.33 Å; chains: 1; bounding box: 57×47×71 Å